Protein AF-A0A4U9HMC8-F1 (afdb_monomer_lite)

Structure (mmCIF, N/CA/C/O backbone):
data_AF-A0A4U9HMC8-F1
#
_entry.id   AF-A0A4U9HMC8-F1
#
loop_
_atom_site.group_PDB
_atom_site.id
_atom_site.type_symbol
_atom_site.label_atom_id
_atom_site.label_alt_id
_atom_site.label_comp_id
_atom_site.label_asym_id
_atom_site.label_entity_id
_atom_site.label_seq_id
_atom_site.pdbx_PDB_ins_code
_atom_site.Cartn_x
_atom_site.Cartn_y
_atom_site.Cartn_z
_atom_site.occupancy
_atom_site.B_iso_or_equiv
_atom_site.auth_seq_id
_atom_site.auth_comp_id
_atom_site.auth_asym_id
_atom_site.auth_atom_id
_atom_site.pdbx_PDB_model_num
ATOM 1 N N . MET A 1 1 ? -11.056 -3.807 18.292 1.00 57.16 1 MET A N 1
ATOM 2 C CA . MET A 1 1 ? -9.669 -4.332 18.232 1.00 57.16 1 MET A CA 1
ATOM 3 C C . MET A 1 1 ? -9.081 -3.917 16.888 1.00 57.16 1 MET A C 1
ATOM 5 O O . MET A 1 1 ? -9.851 -3.758 15.946 1.00 57.16 1 MET A O 1
ATOM 9 N N . SER A 1 2 ? -7.777 -3.651 16.792 1.00 64.44 2 SER A N 1
ATOM 10 C CA . SER A 1 2 ? -7.130 -3.389 15.499 1.00 64.44 2 SER A CA 1
ATOM 11 C C . SER A 1 2 ? -6.647 -4.701 14.898 1.00 64.44 2 SER A C 1
ATOM 13 O O . SER A 1 2 ? -5.978 -5.471 15.585 1.00 64.44 2 SER A O 1
ATOM 15 N N . VAL A 1 3 ? -6.970 -4.937 13.632 1.00 82.06 3 VAL A N 1
ATOM 16 C CA . VAL A 1 3 ? -6.557 -6.141 12.907 1.00 82.06 3 VAL A CA 1
ATOM 17 C C . VAL A 1 3 ? -5.691 -5.693 11.741 1.00 82.06 3 VAL A C 1
ATOM 19 O O . VAL A 1 3 ? -6.131 -4.915 10.888 1.00 82.06 3 VAL A O 1
ATOM 22 N N . TRP A 1 4 ? -4.437 -6.136 11.737 1.00 86.31 4 TRP A N 1
ATOM 23 C CA . TRP A 1 4 ? -3.587 -6.011 10.563 1.00 86.31 4 TRP A CA 1
ATOM 24 C C . TRP A 1 4 ? -3.985 -7.053 9.528 1.00 86.31 4 TRP A C 1
ATOM 26 O O . TRP A 1 4 ? -4.295 -8.195 9.868 1.00 86.31 4 TRP A O 1
ATOM 36 N N . GLN A 1 5 ? -3.964 -6.648 8.265 1.00 87.38 5 GLN A N 1
ATOM 37 C CA . GLN A 1 5 ? -4.208 -7.532 7.139 1.00 87.38 5 GLN A CA 1
ATOM 38 C C . GLN A 1 5 ? -3.239 -7.222 5.990 1.00 87.38 5 GLN A C 1
ATOM 40 O O . GLN A 1 5 ? -2.978 -6.042 5.711 1.00 87.38 5 GLN A O 1
ATOM 45 N N . PRO A 1 6 ? -2.746 -8.249 5.278 1.00 87.50 6 PRO A N 1
ATOM 46 C CA . PRO A 1 6 ? -2.006 -8.035 4.046 1.00 87.50 6 PRO A CA 1
ATOM 47 C C . PRO A 1 6 ? -2.924 -7.427 2.976 1.00 87.50 6 PRO A C 1
ATOM 49 O O . PRO A 1 6 ? -4.151 -7.570 3.006 1.00 87.50 6 PRO A O 1
ATOM 52 N N . VAL A 1 7 ? -2.328 -6.717 2.023 1.00 89.25 7 VAL A N 1
ATOM 53 C CA . VAL A 1 7 ? -3.057 -6.169 0.872 1.00 89.25 7 VAL A CA 1
ATOM 54 C C . VAL A 1 7 ? -3.259 -7.271 -0.159 1.00 89.25 7 VAL A C 1
ATOM 56 O O . VAL A 1 7 ? -2.323 -8.003 -0.473 1.00 89.25 7 VAL A O 1
ATOM 59 N N . SER A 1 8 ? -4.474 -7.376 -0.706 1.00 88.38 8 SER A N 1
ATOM 60 C CA . SER A 1 8 ? -4.737 -8.307 -1.806 1.00 88.38 8 SER A CA 1
ATOM 61 C C . SER A 1 8 ? -3.817 -7.991 -2.994 1.00 88.38 8 SER A C 1
ATOM 63 O O . SER A 1 8 ? -3.691 -6.813 -3.349 1.00 88.38 8 SER A O 1
ATOM 65 N N . PRO A 1 9 ? -3.202 -8.999 -3.638 1.00 80.88 9 PRO A N 1
ATOM 66 C CA . PRO A 1 9 ? -2.394 -8.787 -4.839 1.00 80.88 9 PRO A CA 1
ATOM 67 C C . PRO A 1 9 ? -3.189 -8.100 -5.960 1.00 80.88 9 PRO A C 1
ATOM 69 O O . PRO A 1 9 ? -2.626 -7.332 -6.734 1.00 80.88 9 PRO A O 1
ATOM 72 N N . ASP A 1 10 ? -4.516 -8.259 -5.978 1.00 87.38 10 ASP A N 1
ATOM 73 C CA . ASP A 1 10 ? -5.394 -7.635 -6.970 1.00 87.38 10 ASP A CA 1
ATOM 74 C C . ASP A 1 10 ? -5.483 -6.101 -6.842 1.00 87.38 10 ASP A C 1
ATOM 76 O O . ASP A 1 10 ? -6.038 -5.431 -7.713 1.00 87.38 10 ASP A O 1
ATOM 80 N N . ILE A 1 11 ? -4.976 -5.505 -5.763 1.00 89.12 11 ILE A N 1
ATOM 81 C CA . ILE A 1 11 ? -4.960 -4.045 -5.611 1.00 89.12 11 ILE A CA 1
ATOM 82 C C . ILE A 1 11 ? -3.814 -3.416 -6.411 1.00 89.12 11 ILE A C 1
ATOM 84 O O . ILE A 1 11 ? -3.983 -2.330 -6.973 1.00 89.12 11 ILE A O 1
ATOM 88 N N . TRP A 1 12 ? -2.665 -4.090 -6.487 1.00 88.69 12 TRP A N 1
ATOM 89 C CA . TRP A 1 12 ? -1.504 -3.632 -7.245 1.00 88.69 12 TRP A CA 1
ATOM 90 C C . TRP A 1 12 ? -1.604 -4.092 -8.693 1.00 88.69 12 TRP A C 1
ATOM 92 O O . TRP A 1 12 ? -0.927 -5.012 -9.139 1.00 88.69 12 TRP A O 1
ATOM 102 N N . GLN A 1 13 ? -2.466 -3.409 -9.437 1.00 86.62 13 GLN A N 1
ATOM 103 C CA . GLN A 1 13 ? -2.662 -3.639 -10.861 1.00 86.62 13 GLN A CA 1
ATOM 104 C C . GLN A 1 13 ? -2.624 -2.320 -11.629 1.00 86.62 13 GLN A C 1
ATOM 106 O O . GLN A 1 13 ? -2.985 -1.258 -11.114 1.00 86.62 13 GLN A O 1
ATOM 111 N N . GLY A 1 14 ? -2.201 -2.394 -12.885 1.00 85.50 14 GLY A N 1
ATOM 112 C CA . GLY A 1 14 ? -2.137 -1.251 -13.779 1.00 85.50 14 GLY A CA 1
ATOM 113 C C . GLY A 1 14 ? -1.890 -1.671 -15.220 1.00 85.50 14 GLY A C 1
ATOM 114 O O . GLY A 1 14 ? -1.836 -2.860 -15.538 1.00 85.50 14 GLY A O 1
ATOM 115 N N . ARG A 1 15 ? -1.751 -0.685 -16.106 1.00 83.44 15 ARG A N 1
ATOM 116 C CA . ARG A 1 15 ? -1.423 -0.936 -17.516 1.00 83.44 15 ARG A CA 1
ATOM 117 C C . ARG A 1 15 ? 0.015 -1.453 -17.642 1.00 83.44 15 ARG A C 1
ATOM 119 O O . ARG A 1 15 ? 0.929 -0.851 -17.088 1.00 83.44 15 ARG A O 1
ATOM 126 N N . ASP A 1 16 ? 0.218 -2.548 -18.366 1.00 82.25 16 ASP A N 1
ATOM 127 C CA . ASP A 1 16 ? 1.557 -3.068 -18.651 1.00 82.25 16 ASP A CA 1
ATOM 128 C C . ASP A 1 16 ? 2.110 -2.453 -19.943 1.00 82.25 16 ASP A C 1
ATOM 130 O O . ASP A 1 16 ? 1.649 -2.775 -21.037 1.00 82.25 16 ASP A O 1
ATOM 134 N N . ASP A 1 17 ? 3.103 -1.573 -19.804 1.00 83.06 17 ASP A N 1
ATOM 135 C CA . ASP A 1 17 ? 3.682 -0.807 -20.916 1.00 83.06 17 ASP A CA 1
ATOM 136 C C . ASP A 1 17 ? 4.978 -1.431 -21.458 1.00 83.06 17 ASP A C 1
ATOM 138 O O . ASP A 1 17 ? 5.612 -0.872 -22.354 1.00 83.06 17 ASP A O 1
ATOM 142 N N . ARG A 1 18 ? 5.362 -2.626 -20.982 1.00 78.56 18 ARG A N 1
ATOM 143 C CA . ARG A 1 18 ? 6.594 -3.317 -21.413 1.00 78.56 18 ARG A CA 1
ATOM 144 C C . ARG A 1 18 ? 6.632 -3.639 -22.909 1.00 78.56 18 ARG A C 1
ATOM 146 O O . ARG A 1 18 ? 7.704 -3.899 -23.451 1.00 78.56 18 ARG A O 1
ATOM 153 N N . HIS A 1 19 ? 5.474 -3.634 -23.570 1.00 77.62 19 HIS A N 1
ATOM 154 C CA . HIS A 1 19 ? 5.369 -3.785 -25.020 1.00 77.62 19 HIS A CA 1
ATOM 155 C C . HIS A 1 19 ? 5.823 -2.531 -25.789 1.00 77.62 19 HIS A C 1
ATOM 157 O O . HIS A 1 19 ? 6.311 -2.661 -26.907 1.00 77.62 19 HIS A O 1
ATOM 163 N N . GLU A 1 20 ? 5.696 -1.335 -25.201 1.00 77.81 20 GLU A N 1
ATOM 164 C CA . GLU A 1 20 ? 6.137 -0.072 -25.812 1.00 77.81 20 GLU A CA 1
ATOM 165 C C . GLU A 1 20 ? 7.635 0.172 -25.572 1.00 77.81 20 GLU A C 1
ATOM 167 O O . GLU A 1 20 ? 8.355 0.574 -26.486 1.00 77.81 20 GLU A O 1
ATOM 172 N N . ALA A 1 21 ? 8.127 -0.117 -24.363 1.00 77.69 21 ALA A N 1
ATOM 173 C CA . ALA A 1 21 ? 9.553 -0.129 -24.050 1.00 77.69 21 ALA A CA 1
ATOM 174 C C . ALA A 1 21 ? 9.848 -1.083 -22.885 1.00 77.69 21 ALA A C 1
ATOM 176 O O . ALA A 1 21 ? 9.141 -1.092 -21.880 1.00 77.69 21 ALA A O 1
ATOM 177 N N . SER A 1 22 ? 10.936 -1.852 -22.972 1.00 74.75 22 SER A N 1
ATOM 178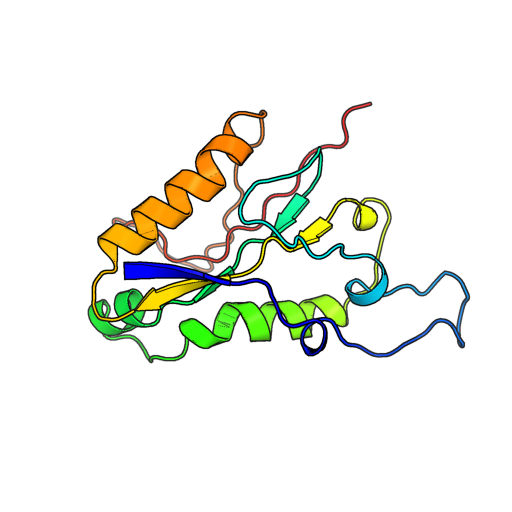 C CA . SER A 1 22 ? 11.300 -2.854 -21.955 1.00 74.75 22 SER A CA 1
ATOM 179 C C . SER A 1 22 ? 11.584 -2.268 -20.565 1.00 74.75 22 SER A C 1
ATOM 181 O O . SER A 1 22 ? 11.512 -2.989 -19.572 1.00 74.75 22 SER A O 1
ATOM 183 N N . ASN A 1 23 ? 11.884 -0.970 -20.484 1.00 77.00 23 ASN A N 1
ATOM 184 C CA . ASN A 1 23 ? 12.133 -0.226 -19.250 1.00 77.00 23 ASN A CA 1
ATOM 185 C C . ASN A 1 23 ? 10.934 0.619 -18.779 1.00 77.00 23 ASN A C 1
ATOM 187 O O . ASN A 1 23 ? 11.049 1.292 -17.756 1.00 77.00 23 ASN A O 1
ATOM 191 N N . ALA A 1 24 ? 9.797 0.597 -19.485 1.00 82.00 24 ALA A N 1
ATOM 192 C CA . ALA A 1 24 ? 8.579 1.307 -19.094 1.00 82.00 24 ALA A CA 1
ATOM 193 C C . ALA A 1 24 ? 7.839 0.548 -17.980 1.00 82.00 24 ALA A C 1
ATOM 195 O O . ALA A 1 24 ? 6.718 0.068 -18.151 1.00 82.00 24 ALA A O 1
ATOM 196 N N . LEU A 1 25 ? 8.505 0.403 -16.833 1.00 86.44 25 LEU A N 1
ATOM 197 C CA . LEU A 1 25 ? 7.932 -0.237 -15.659 1.00 86.44 25 LEU A CA 1
ATOM 198 C C . LEU A 1 25 ? 6.973 0.714 -14.947 1.00 86.44 25 LEU A C 1
ATOM 200 O O . LEU A 1 25 ? 7.198 1.923 -14.881 1.00 86.44 25 LEU A O 1
ATOM 204 N N . ARG A 1 26 ? 5.922 0.155 -14.354 1.00 88.50 26 ARG A N 1
ATOM 205 C CA . ARG A 1 26 ? 5.015 0.868 -13.447 1.00 88.50 26 ARG A CA 1
ATOM 206 C C . ARG A 1 26 ? 5.199 0.414 -12.008 1.00 88.50 26 ARG A C 1
ATOM 208 O O . ARG A 1 26 ? 5.709 -0.676 -11.760 1.00 88.50 26 ARG A O 1
ATOM 215 N N . LEU A 1 27 ? 4.770 1.235 -11.051 1.00 88.12 27 LEU A N 1
ATOM 216 C CA . LEU A 1 27 ? 4.954 0.954 -9.622 1.00 88.12 27 LEU A CA 1
ATOM 217 C C . LEU A 1 27 ? 4.396 -0.409 -9.199 1.00 88.12 27 LEU A C 1
ATOM 219 O O . LEU A 1 27 ? 5.031 -1.094 -8.401 1.00 88.12 27 LEU A O 1
ATOM 223 N N . PHE A 1 28 ? 3.262 -0.840 -9.767 1.00 89.50 28 PHE A N 1
ATOM 224 C CA . PHE A 1 28 ? 2.687 -2.152 -9.447 1.00 89.50 28 PHE A CA 1
ATOM 225 C C . PHE A 1 28 ? 3.606 -3.332 -9.810 1.00 89.50 28 PHE A C 1
ATOM 227 O O . PHE A 1 28 ? 3.457 -4.413 -9.255 1.00 89.50 28 PHE A O 1
ATOM 234 N N . GLN A 1 29 ? 4.558 -3.129 -10.727 1.00 87.69 29 GLN A N 1
ATOM 235 C CA . GLN A 1 29 ? 5.507 -4.152 -11.171 1.00 87.69 29 GLN A CA 1
ATOM 236 C C . GLN A 1 29 ? 6.776 -4.196 -10.311 1.00 87.69 29 GLN A C 1
ATOM 238 O O . GLN A 1 29 ? 7.513 -5.176 -10.380 1.00 87.69 29 GLN A O 1
ATOM 243 N N . THR A 1 30 ? 7.058 -3.146 -9.533 1.00 88.44 30 THR A N 1
ATOM 244 C CA . THR A 1 30 ? 8.295 -3.030 -8.739 1.00 88.44 30 THR A CA 1
ATOM 245 C C . THR A 1 30 ? 8.060 -3.058 -7.233 1.00 88.44 30 THR A C 1
ATOM 247 O O . THR A 1 30 ? 8.985 -3.364 -6.486 1.00 88.44 30 THR A O 1
ATOM 250 N N . VAL A 1 31 ? 6.849 -2.735 -6.774 1.00 88.25 31 VAL A N 1
ATOM 251 C CA . VAL A 1 31 ? 6.494 -2.762 -5.352 1.00 88.25 31 VAL A CA 1
ATOM 252 C C . VAL A 1 31 ? 6.521 -4.187 -4.803 1.00 88.25 31 VAL A C 1
ATOM 254 O O . VAL A 1 31 ? 6.052 -5.132 -5.438 1.00 88.25 31 VAL A O 1
ATOM 257 N N . ARG A 1 32 ? 7.051 -4.348 -3.591 1.00 87.88 32 ARG A N 1
ATOM 258 C CA . ARG A 1 32 ? 7.047 -5.629 -2.874 1.00 87.88 32 ARG A CA 1
ATOM 259 C C . ARG A 1 32 ? 5.909 -5.626 -1.865 1.00 87.88 32 ARG A C 1
ATOM 261 O O . ARG A 1 32 ? 5.709 -4.632 -1.178 1.00 87.88 32 ARG A O 1
ATOM 268 N N . GLN A 1 33 ? 5.167 -6.720 -1.750 1.00 86.69 33 GLN A N 1
ATOM 269 C CA . GLN A 1 33 ? 4.148 -6.867 -0.710 1.00 86.69 33 GLN A CA 1
ATOM 270 C C . GLN A 1 33 ? 4.720 -7.687 0.447 1.00 86.69 33 GLN A C 1
ATOM 272 O O . GLN A 1 33 ? 5.298 -8.749 0.220 1.00 86.69 33 GLN A O 1
ATOM 277 N N . SER A 1 34 ? 4.568 -7.184 1.670 1.00 84.62 34 SER A N 1
ATOM 278 C CA . SER A 1 34 ? 4.919 -7.907 2.892 1.00 84.62 34 SER A CA 1
ATOM 279 C C . SER A 1 34 ? 3.775 -8.824 3.318 1.00 84.62 34 SER A C 1
ATOM 281 O O . SER A 1 34 ? 2.603 -8.440 3.290 1.00 84.62 34 SER A O 1
ATOM 283 N N . ASP A 1 35 ? 4.130 -10.019 3.771 1.00 82.94 35 ASP A N 1
ATOM 284 C CA . ASP A 1 35 ? 3.251 -10.987 4.426 1.00 82.94 35 ASP A CA 1
ATOM 285 C C . ASP A 1 35 ? 3.229 -10.827 5.957 1.00 82.94 35 ASP A C 1
ATOM 287 O O . ASP A 1 35 ? 2.486 -11.530 6.644 1.00 82.94 35 ASP A O 1
ATOM 291 N N . THR A 1 36 ? 3.991 -9.872 6.499 1.00 80.19 36 THR A N 1
ATOM 292 C CA . THR A 1 36 ? 4.027 -9.569 7.933 1.00 80.19 36 THR A CA 1
ATOM 293 C C . THR A 1 36 ? 3.797 -8.086 8.228 1.00 80.19 36 THR A C 1
ATOM 295 O O . THR A 1 36 ? 4.093 -7.204 7.418 1.00 80.19 36 THR A O 1
ATOM 298 N N . GLN A 1 37 ? 3.314 -7.802 9.443 1.00 74.12 37 GLN A N 1
ATOM 299 C CA . GLN A 1 37 ? 3.188 -6.442 9.984 1.00 74.12 37 GLN A CA 1
ATOM 300 C C . GLN A 1 37 ? 4.556 -5.809 10.308 1.00 74.12 37 GLN A C 1
ATOM 302 O O . GLN A 1 37 ? 4.638 -4.608 10.560 1.00 74.12 37 GLN A O 1
ATOM 307 N N . GLN A 1 38 ? 5.636 -6.595 10.356 1.00 71.50 38 GLN A N 1
ATOM 308 C CA . GLN A 1 38 ? 6.949 -6.092 10.747 1.00 71.50 38 GLN A CA 1
ATOM 309 C C . GLN A 1 38 ? 7.740 -5.607 9.530 1.00 71.50 38 GLN A C 1
ATOM 311 O O . GLN A 1 38 ? 7.729 -6.258 8.487 1.00 71.50 38 GLN A O 1
ATOM 316 N N . PRO A 1 39 ? 8.448 -4.472 9.646 1.00 65.88 39 PRO A N 1
ATOM 317 C CA . PRO A 1 39 ? 9.287 -3.995 8.562 1.00 65.88 39 PRO A CA 1
ATOM 318 C C . PRO A 1 39 ? 10.474 -4.946 8.381 1.00 65.88 39 PRO A C 1
ATOM 320 O O . PRO A 1 39 ? 11.252 -5.173 9.309 1.00 65.88 39 PRO A O 1
ATOM 323 N N . SER A 1 40 ? 10.623 -5.493 7.177 1.00 61.47 40 SER A N 1
ATOM 324 C CA . SER A 1 40 ? 11.754 -6.340 6.801 1.00 61.47 40 SER A CA 1
ATOM 325 C C . SER A 1 40 ? 12.674 -5.591 5.833 1.00 61.47 40 SER A C 1
ATOM 327 O O . SER A 1 40 ? 12.355 -5.457 4.652 1.00 61.47 40 SER A O 1
ATOM 329 N N . GLY A 1 41 ? 13.825 -5.127 6.322 1.00 63.16 41 GLY A N 1
ATOM 330 C CA . GLY A 1 41 ? 14.878 -4.515 5.500 1.00 63.16 41 GLY A CA 1
ATOM 331 C C . GLY A 1 41 ? 14.930 -2.986 5.536 1.00 63.16 41 GLY A C 1
ATOM 332 O O . GLY A 1 41 ? 14.270 -2.345 6.352 1.00 63.16 41 GLY A O 1
ATOM 333 N N . ASP A 1 42 ? 15.769 -2.427 4.665 1.00 65.12 42 ASP A N 1
ATOM 334 C CA . ASP A 1 42 ? 15.945 -0.987 4.460 1.00 65.12 42 ASP A CA 1
ATOM 335 C C . ASP A 1 42 ? 15.205 -0.557 3.188 1.00 65.12 42 ASP A C 1
ATOM 337 O O . ASP A 1 42 ? 15.313 -1.209 2.147 1.00 65.12 42 ASP A O 1
ATOM 341 N N . GLY A 1 43 ? 14.428 0.525 3.260 1.00 75.44 43 GLY A N 1
ATOM 342 C CA . GLY A 1 43 ? 13.622 0.985 2.132 1.00 75.44 43 GLY A CA 1
ATOM 343 C C . GLY A 1 43 ? 12.447 1.868 2.536 1.00 75.44 43 GLY A C 1
ATOM 344 O O . GLY A 1 43 ? 12.396 2.403 3.641 1.00 75.44 43 GLY A O 1
ATOM 345 N N . ILE A 1 44 ? 11.495 2.023 1.616 1.00 81.12 44 ILE A N 1
ATOM 346 C CA . ILE A 1 44 ? 10.289 2.828 1.822 1.00 81.12 44 ILE A CA 1
ATOM 347 C C . ILE A 1 44 ? 9.159 1.885 2.230 1.00 81.12 44 ILE A C 1
ATOM 349 O O . ILE A 1 44 ? 8.808 0.982 1.478 1.00 81.12 44 ILE A O 1
ATOM 353 N N . ALA A 1 45 ? 8.570 2.096 3.403 1.00 85.12 45 ALA A N 1
ATOM 354 C CA . ALA A 1 45 ? 7.418 1.330 3.868 1.00 85.12 45 ALA A CA 1
ATOM 355 C C . ALA A 1 45 ? 6.110 2.082 3.591 1.00 85.12 45 ALA A C 1
ATOM 357 O O . ALA A 1 45 ? 5.942 3.226 4.017 1.00 85.12 45 ALA A O 1
ATOM 358 N N . LEU A 1 46 ? 5.160 1.424 2.928 1.00 86.00 46 LEU A N 1
ATOM 359 C CA . LEU A 1 46 ? 3.793 1.909 2.766 1.00 86.00 46 LEU A CA 1
ATOM 360 C C . LEU A 1 46 ? 2.867 1.131 3.704 1.00 86.00 46 LEU A C 1
ATOM 362 O O . LEU A 1 46 ? 2.702 -0.074 3.552 1.00 86.00 46 LEU A O 1
ATOM 366 N N . ILE A 1 47 ? 2.238 1.819 4.656 1.00 87.25 47 ILE A N 1
ATOM 367 C CA . ILE A 1 47 ? 1.237 1.237 5.561 1.00 87.25 47 ILE A CA 1
ATOM 368 C C . ILE A 1 47 ? -0.072 1.995 5.374 1.00 87.25 47 ILE A C 1
ATOM 370 O O . ILE A 1 47 ? -0.123 3.220 5.494 1.00 87.25 47 ILE A O 1
ATOM 374 N N . GLY A 1 48 ? -1.147 1.267 5.092 1.00 86.94 48 GLY A N 1
ATOM 375 C CA . GLY A 1 48 ? -2.479 1.841 4.978 1.00 86.94 48 GLY A CA 1
ATOM 376 C C . GLY A 1 48 ? -3.210 1.859 6.314 1.00 86.94 48 GLY A C 1
ATOM 377 O O . GLY A 1 48 ? -3.215 0.871 7.044 1.00 86.94 48 GLY A O 1
ATOM 378 N N . PHE A 1 49 ? -3.876 2.968 6.625 1.00 85.25 49 PHE A N 1
ATOM 379 C CA . PHE A 1 49 ? -4.741 3.076 7.796 1.00 85.25 49 PHE A CA 1
ATOM 380 C C . PHE A 1 49 ? -6.202 3.156 7.352 1.00 85.25 49 PHE A C 1
ATOM 382 O O . PHE A 1 49 ? -6.665 4.193 6.880 1.00 85.25 49 PHE A O 1
ATOM 389 N N . ALA A 1 50 ? -6.920 2.040 7.466 1.00 85.12 50 ALA A N 1
ATOM 390 C CA . ALA A 1 50 ? -8.303 1.915 7.028 1.00 85.12 50 ALA A CA 1
ATOM 391 C C . ALA A 1 50 ? -9.255 2.151 8.212 1.00 85.12 50 ALA A C 1
ATOM 393 O O . ALA A 1 50 ? -9.644 1.211 8.911 1.00 85.12 50 ALA A O 1
ATOM 394 N N . CYS A 1 51 ? -9.622 3.415 8.449 1.00 80.94 51 CYS A N 1
ATOM 395 C CA . CYS A 1 51 ? -10.488 3.808 9.561 1.00 80.94 51 CYS A CA 1
ATOM 396 C C . CYS A 1 51 ? -11.466 4.922 9.164 1.00 80.94 51 CYS A C 1
ATOM 398 O O . CYS A 1 51 ? -11.047 6.029 8.829 1.00 80.94 51 CYS A O 1
ATOM 400 N N . ASP A 1 52 ? -12.767 4.650 9.276 1.00 79.38 52 ASP A N 1
ATOM 401 C CA . ASP A 1 52 ? -13.823 5.658 9.100 1.00 79.38 52 ASP A CA 1
ATOM 402 C C . ASP A 1 52 ? -14.171 6.397 10.394 1.00 79.38 52 ASP A C 1
ATOM 404 O O . ASP A 1 52 ? -14.731 7.492 10.355 1.00 79.38 52 ASP A O 1
ATOM 408 N N . GLU A 1 53 ? -13.825 5.824 11.547 1.00 77.56 53 GLU A N 1
ATOM 409 C CA . GLU A 1 53 ? -14.283 6.309 12.847 1.00 77.56 53 GLU A CA 1
ATOM 410 C C . GLU A 1 53 ? -13.759 7.711 13.172 1.00 77.56 53 GLU A C 1
ATOM 412 O O . GLU A 1 53 ? -14.516 8.568 13.623 1.00 77.56 53 GLU A O 1
ATOM 417 N N . GLY A 1 54 ? -12.488 7.998 12.874 1.00 71.31 54 GLY A N 1
ATOM 418 C CA . GLY A 1 54 ? -11.932 9.343 13.062 1.00 71.31 54 GLY A CA 1
ATOM 419 C C . GLY A 1 54 ? -12.625 10.398 12.195 1.00 71.31 54 GLY A C 1
ATOM 420 O O . GLY A 1 54 ? -12.828 11.528 12.633 1.00 71.31 54 GLY A O 1
ATOM 421 N N . VAL A 1 55 ? -13.049 10.021 10.987 1.00 77.62 55 VAL A N 1
ATOM 422 C CA . VAL A 1 55 ? -13.779 10.918 10.085 1.00 77.62 55 VAL A CA 1
ATOM 423 C C . VAL A 1 55 ? -15.211 11.121 10.566 1.00 77.62 55 VAL A C 1
ATOM 425 O O . VAL A 1 55 ? -15.672 12.259 10.612 1.00 77.62 55 VAL A O 1
ATOM 428 N N . ARG A 1 56 ? -15.884 10.053 11.007 1.00 77.50 56 ARG A N 1
ATOM 429 C CA . ARG A 1 56 ? -17.229 10.117 11.593 1.00 77.50 56 ARG A CA 1
ATOM 430 C C . ARG A 1 56 ? -17.262 11.006 12.837 1.00 77.50 56 ARG A C 1
ATOM 432 O O . ARG A 1 56 ? -18.130 11.870 12.937 1.00 77.50 56 ARG A O 1
ATOM 439 N N . ARG A 1 57 ? -16.300 10.843 13.756 1.00 75.88 57 ARG A N 1
ATOM 440 C CA . ARG A 1 57 ? -16.176 11.680 14.966 1.00 75.88 57 ARG A CA 1
ATOM 441 C C . ARG A 1 57 ? -15.935 13.153 14.636 1.00 75.88 57 ARG A C 1
ATOM 443 O O . ARG A 1 57 ? -16.444 14.021 15.334 1.00 75.88 57 ARG A O 1
ATOM 450 N N . ASN A 1 58 ? -15.237 13.427 13.535 1.00 77.25 58 ASN A N 1
ATOM 451 C CA . ASN A 1 58 ? -15.024 14.778 13.015 1.00 77.25 58 ASN A CA 1
ATOM 452 C C . ASN A 1 58 ? -16.172 15.284 12.119 1.00 77.25 58 ASN A C 1
ATOM 454 O O . ASN A 1 58 ? -15.992 16.273 11.414 1.00 77.25 58 ASN A O 1
ATOM 458 N N . GLN A 1 59 ? -17.336 14.618 12.122 1.00 74.62 59 GLN A N 1
ATOM 459 C CA . GLN A 1 59 ? -18.509 14.965 11.302 1.00 74.62 59 GLN A CA 1
ATOM 460 C C . GLN A 1 59 ? -18.224 15.008 9.787 1.00 74.62 59 GLN A C 1
ATOM 462 O O . GLN A 1 59 ? -18.928 15.660 9.018 1.00 74.62 59 GLN A O 1
ATOM 467 N N . GLY A 1 60 ? -17.178 14.312 9.344 1.00 74.06 60 GLY A N 1
ATOM 468 C CA . GLY A 1 60 ? -16.831 14.169 7.938 1.00 74.06 60 GLY A CA 1
ATOM 469 C C . GLY A 1 60 ? -17.625 13.057 7.249 1.00 74.06 60 GLY A C 1
ATOM 470 O O . GLY A 1 60 ? -18.383 12.309 7.866 1.00 74.06 60 GLY A O 1
ATOM 471 N N . ARG A 1 61 ? -17.419 12.918 5.935 1.00 78.50 61 ARG A N 1
ATOM 472 C CA . ARG A 1 61 ? -18.027 11.846 5.133 1.00 78.50 61 ARG A CA 1
ATOM 473 C C . ARG A 1 61 ? -17.233 10.550 5.287 1.00 78.50 61 ARG A C 1
ATOM 475 O O . ARG A 1 61 ? -16.038 10.533 5.007 1.00 78.50 61 ARG A O 1
ATOM 482 N N . THR A 1 62 ? -17.898 9.481 5.711 1.00 79.00 62 THR A N 1
ATOM 483 C CA . THR A 1 62 ? -17.321 8.132 5.807 1.00 79.00 62 THR A CA 1
ATOM 484 C C . THR A 1 62 ? -16.836 7.628 4.438 1.00 79.00 62 THR A C 1
ATOM 486 O O . THR A 1 62 ? -17.327 8.068 3.397 1.00 79.00 62 THR A O 1
ATOM 489 N N . GLY A 1 63 ? -15.836 6.741 4.428 1.00 78.56 63 GLY A N 1
ATOM 490 C CA . GLY A 1 63 ? -15.154 6.248 3.222 1.00 78.56 63 GLY A CA 1
ATOM 491 C C . GLY A 1 63 ? -13.619 6.269 3.302 1.00 78.56 63 GLY A C 1
ATOM 492 O O . GLY A 1 63 ? -12.945 5.734 2.422 1.00 78.56 63 GLY A O 1
ATOM 493 N N . ALA A 1 64 ? -13.044 6.827 4.368 1.00 79.75 64 ALA A N 1
ATOM 494 C CA . ALA A 1 64 ? -11.611 6.785 4.647 1.00 79.75 64 ALA A CA 1
ATOM 495 C C . ALA A 1 64 ? -11.069 5.356 4.816 1.00 79.75 64 ALA A C 1
ATOM 497 O O . ALA A 1 64 ? -9.909 5.109 4.495 1.00 79.75 64 ALA A O 1
ATOM 498 N N . ALA A 1 65 ? -11.896 4.386 5.213 1.00 83.19 65 ALA A N 1
ATOM 499 C CA . ALA A 1 65 ? -11.499 2.980 5.241 1.00 83.19 65 ALA A CA 1
ATOM 500 C C . ALA A 1 65 ? -11.145 2.412 3.851 1.00 83.19 65 ALA A C 1
ATOM 502 O O . ALA A 1 65 ? -10.373 1.459 3.767 1.00 83.19 65 ALA A O 1
ATOM 503 N N . GLN A 1 66 ? -11.666 2.997 2.764 1.00 84.75 66 GLN A N 1
ATOM 504 C CA . GLN A 1 66 ? -11.341 2.614 1.381 1.00 84.75 66 GLN A CA 1
ATOM 505 C C . GLN A 1 66 ? -10.186 3.429 0.781 1.00 84.75 66 GLN A C 1
ATOM 507 O O . GLN A 1 66 ? -9.689 3.105 -0.305 1.00 84.75 66 GLN A O 1
ATOM 512 N N . ALA A 1 67 ? -9.748 4.488 1.465 1.00 84.75 67 ALA A N 1
ATOM 513 C CA . ALA A 1 67 ? -8.702 5.372 0.971 1.00 84.75 67 ALA A CA 1
ATOM 514 C C . ALA A 1 67 ? -7.371 4.643 0.708 1.00 84.75 67 ALA A C 1
ATOM 516 O O . ALA A 1 67 ? -6.793 4.891 -0.352 1.00 84.75 67 ALA A O 1
ATOM 517 N N . PRO A 1 68 ? -6.894 3.714 1.566 1.00 87.38 68 PRO A N 1
ATOM 518 C CA . PRO A 1 68 ? -5.629 3.027 1.317 1.00 87.38 68 PRO A CA 1
ATOM 519 C C . PRO A 1 68 ? -5.623 2.224 0.012 1.00 87.38 68 PRO A C 1
ATOM 521 O O . PRO A 1 68 ? -4.668 2.290 -0.756 1.00 87.38 68 PRO A O 1
ATOM 524 N N . ASP A 1 69 ? -6.698 1.495 -0.276 1.00 89.06 69 ASP A N 1
ATOM 525 C CA . ASP A 1 69 ? -6.779 0.663 -1.481 1.00 89.06 69 ASP A CA 1
ATOM 526 C C . ASP A 1 69 ? -6.960 1.517 -2.742 1.00 89.06 69 ASP A C 1
ATOM 528 O O . ASP A 1 69 ? -6.416 1.202 -3.800 1.00 89.06 69 ASP A O 1
ATOM 532 N N . THR A 1 70 ? -7.690 2.629 -2.627 1.00 87.38 70 THR A N 1
ATOM 533 C CA . THR A 1 70 ? -7.851 3.601 -3.719 1.00 87.38 70 THR A CA 1
ATOM 534 C C . THR A 1 70 ? -6.523 4.279 -4.050 1.00 87.38 70 THR A C 1
ATOM 536 O O . THR A 1 70 ? -6.163 4.392 -5.222 1.00 87.38 70 THR A O 1
ATOM 539 N N . LEU A 1 71 ? -5.765 4.678 -3.023 1.00 87.81 71 LEU A N 1
ATOM 540 C CA . LEU A 1 71 ? -4.437 5.261 -3.179 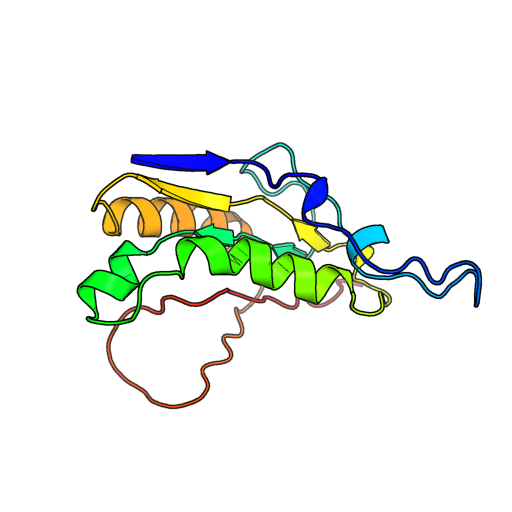1.00 87.81 71 LEU A CA 1
ATOM 541 C C . LEU A 1 71 ? -3.505 4.280 -3.898 1.00 87.81 71 LEU A C 1
ATOM 543 O O . LEU A 1 71 ? -2.899 4.648 -4.896 1.00 87.81 71 LEU A O 1
ATOM 547 N N . ARG A 1 72 ? -3.449 3.017 -3.465 1.00 90.94 72 ARG A N 1
ATOM 548 C CA . ARG A 1 72 ? -2.609 1.992 -4.106 1.00 90.94 72 ARG A CA 1
ATOM 549 C C . ARG A 1 72 ? -2.944 1.767 -5.576 1.00 90.94 72 ARG A C 1
ATOM 551 O O . ARG A 1 72 ? -2.029 1.689 -6.383 1.00 90.94 72 ARG A O 1
ATOM 558 N N . ARG A 1 73 ? -4.227 1.739 -5.952 1.00 89.75 73 ARG A N 1
ATOM 559 C CA . ARG A 1 73 ? -4.629 1.628 -7.369 1.00 89.75 73 ARG A CA 1
ATOM 560 C C . ARG A 1 73 ? -4.178 2.825 -8.207 1.00 89.75 73 ARG A C 1
ATOM 562 O O . ARG A 1 73 ? -3.780 2.660 -9.361 1.00 89.75 73 ARG A O 1
ATOM 569 N N . ALA A 1 74 ? -4.232 4.030 -7.639 1.00 88.50 74 ALA A N 1
ATOM 570 C CA . ALA A 1 74 ? -3.717 5.222 -8.305 1.00 88.50 74 ALA A CA 1
ATOM 571 C C . ALA A 1 74 ? -2.190 5.144 -8.467 1.00 88.50 74 ALA A C 1
ATOM 573 O O . ALA A 1 74 ? -1.677 5.371 -9.561 1.00 88.50 74 ALA A O 1
ATOM 574 N N . LEU A 1 75 ? -1.479 4.744 -7.408 1.00 89.12 75 LEU A N 1
ATOM 575 C CA . LEU A 1 75 ? -0.026 4.579 -7.425 1.00 89.12 75 LEU A CA 1
ATOM 576 C C . LEU A 1 75 ? 0.438 3.490 -8.372 1.00 89.12 75 LEU A C 1
ATOM 578 O O . LEU A 1 75 ? 1.398 3.709 -9.097 1.00 89.12 75 LEU A O 1
ATOM 582 N N . GLY A 1 76 ? -0.247 2.350 -8.413 1.00 88.75 76 GLY A N 1
ATOM 583 C CA . GLY A 1 76 ? 0.1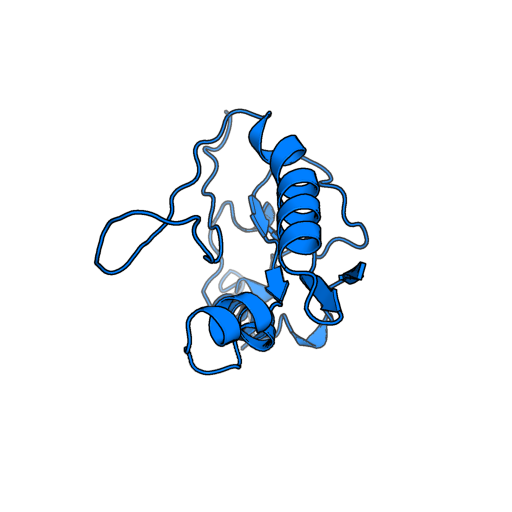06 1.235 -9.282 1.00 88.75 76 GLY A CA 1
ATOM 584 C C . GLY A 1 76 ? 0.249 1.662 -10.740 1.00 88.75 76 GLY A C 1
ATOM 585 O O . GLY A 1 76 ? 1.131 1.172 -11.433 1.00 88.75 76 GLY A O 1
ATOM 586 N N . ASN A 1 77 ? -0.536 2.646 -11.183 1.00 87.00 77 ASN A N 1
ATOM 587 C CA . ASN A 1 77 ? -0.486 3.172 -12.542 1.00 87.00 77 ASN A CA 1
ATOM 588 C C . ASN A 1 77 ? 0.604 4.224 -12.794 1.00 87.00 77 ASN A C 1
ATOM 590 O O . ASN A 1 77 ? 0.768 4.628 -13.943 1.00 87.00 77 ASN A O 1
ATOM 594 N N . MET A 1 78 ? 1.349 4.674 -11.791 1.00 88.25 78 MET A N 1
ATOM 595 C CA . MET A 1 78 ? 2.449 5.615 -12.004 1.00 88.25 78 MET A CA 1
ATOM 596 C C . MET A 1 78 ? 3.680 4.909 -12.577 1.00 88.25 78 MET A C 1
ATOM 598 O O . MET A 1 78 ? 3.911 3.724 -12.322 1.00 88.25 78 MET A O 1
ATOM 602 N N . ALA A 1 79 ? 4.478 5.654 -13.343 1.00 86.88 79 ALA A N 1
ATOM 603 C CA . ALA A 1 79 ? 5.767 5.181 -13.826 1.00 86.88 79 ALA A CA 1
ATOM 604 C C . ALA A 1 79 ? 6.687 4.840 -12.645 1.00 86.88 79 ALA A C 1
ATOM 606 O O . ALA A 1 79 ? 6.725 5.546 -11.632 1.00 86.88 79 ALA A O 1
ATOM 607 N N . SER A 1 80 ? 7.408 3.733 -12.775 1.00 87.00 80 SER A N 1
ATOM 608 C CA . SER A 1 80 ? 8.438 3.343 -11.828 1.00 87.00 80 SER A CA 1
ATOM 609 C C . SER A 1 80 ? 9.768 3.995 -12.205 1.00 87.00 80 SER A C 1
ATOM 611 O O . SER A 1 80 ? 10.104 4.114 -13.382 1.00 87.00 80 SER A O 1
ATOM 613 N N . HIS A 1 81 ? 10.513 4.430 -11.195 1.00 84.94 81 HIS A N 1
ATOM 614 C CA . HIS A 1 81 ? 11.810 5.082 -11.317 1.00 84.94 81 HIS A CA 1
ATOM 615 C C . HIS A 1 81 ? 12.795 4.406 -10.363 1.00 84.94 81 HIS A C 1
ATOM 617 O O . HIS A 1 81 ? 12.399 3.639 -9.483 1.00 84.94 81 HIS A O 1
ATOM 623 N N . GLU A 1 82 ? 14.080 4.700 -10.535 1.00 82.50 82 GLU A N 1
ATOM 624 C CA . GLU A 1 82 ? 15.136 4.184 -9.667 1.00 82.50 82 GLU A CA 1
ATOM 625 C C . GLU A 1 82 ? 14.857 4.512 -8.192 1.00 82.50 82 GLU A C 1
ATOM 627 O O . GLU A 1 82 ? 14.528 5.646 -7.834 1.00 82.50 82 GLU A O 1
ATOM 632 N N . GLY A 1 83 ? 14.962 3.505 -7.327 1.00 79.12 83 GLY A N 1
ATOM 633 C CA . GLY A 1 83 ? 14.677 3.607 -5.903 1.00 79.12 83 GLY A CA 1
ATOM 634 C C . GLY A 1 83 ? 13.296 3.091 -5.502 1.00 79.12 83 GLY A C 1
ATOM 635 O O . GLY A 1 83 ? 13.096 2.823 -4.313 1.00 79.12 83 GLY A O 1
ATOM 636 N N . HIS A 1 84 ? 12.355 2.931 -6.442 1.00 84.81 84 HIS A N 1
ATOM 637 C CA . HIS A 1 84 ? 11.007 2.420 -6.166 1.00 84.81 84 HIS A CA 1
ATOM 638 C C . HIS A 1 84 ? 10.968 0.909 -5.906 1.00 84.81 84 HIS A C 1
ATOM 640 O O . HIS A 1 84 ? 10.028 0.423 -5.284 1.00 84.81 84 HIS A O 1
ATOM 646 N N . GLU A 1 85 ? 11.992 0.158 -6.303 1.00 81.06 85 GLU A N 1
ATOM 647 C CA . GLU A 1 85 ? 12.180 -1.255 -5.946 1.00 81.06 85 GLU A CA 1
ATOM 648 C C . GLU A 1 85 ? 12.363 -1.481 -4.435 1.00 81.06 85 GLU A C 1
ATOM 650 O O . GLU A 1 85 ? 12.183 -2.591 -3.932 1.00 81.06 85 GLU A O 1
ATOM 655 N N . ARG A 1 86 ? 12.692 -0.414 -3.696 1.00 83.81 86 ARG A N 1
ATOM 656 C CA . ARG A 1 86 ? 12.782 -0.410 -2.231 1.00 83.81 86 ARG A CA 1
ATOM 657 C C . ARG A 1 86 ? 11.433 -0.149 -1.558 1.00 83.81 86 ARG A C 1
ATOM 659 O O . ARG A 1 86 ? 11.364 -0.169 -0.329 1.00 83.81 86 ARG A O 1
ATOM 666 N N . LEU A 1 87 ? 10.375 0.127 -2.326 1.00 86.06 87 LEU A N 1
ATOM 667 C CA . LEU A 1 87 ? 9.028 0.318 -1.800 1.00 86.06 87 LEU A CA 1
ATOM 668 C C . LEU A 1 87 ? 8.420 -1.032 -1.413 1.00 86.06 87 LEU A C 1
ATOM 670 O O . LEU A 1 87 ? 8.213 -1.907 -2.255 1.00 86.06 87 LEU A O 1
ATOM 674 N N . THR A 1 88 ? 8.091 -1.166 -0.134 1.00 87.81 88 THR A N 1
ATOM 675 C CA . THR A 1 88 ? 7.413 -2.330 0.428 1.00 87.81 88 THR A CA 1
ATOM 676 C C . THR A 1 88 ? 6.056 -1.916 0.979 1.00 87.81 88 THR A C 1
ATOM 678 O O . THR A 1 88 ? 5.963 -1.089 1.884 1.00 87.81 88 THR A O 1
ATOM 681 N N . ASP A 1 89 ? 4.990 -2.500 0.443 1.00 88.50 89 ASP A N 1
ATOM 682 C CA . ASP A 1 89 ? 3.647 -2.390 0.994 1.00 88.50 89 ASP A CA 1
ATOM 683 C C . ASP A 1 89 ? 3.487 -3.361 2.160 1.00 88.50 89 ASP A C 1
ATOM 685 O O . ASP A 1 89 ? 3.510 -4.580 2.001 1.00 88.50 89 ASP A O 1
ATOM 689 N N . MET A 1 90 ? 3.319 -2.796 3.345 1.00 88.81 90 MET A N 1
ATOM 690 C CA . MET A 1 90 ? 3.187 -3.504 4.610 1.00 88.81 90 MET A CA 1
ATOM 691 C C . MET A 1 90 ? 1.732 -3.777 4.987 1.00 88.81 90 MET A C 1
ATOM 693 O O . MET A 1 90 ? 1.449 -4.154 6.121 1.00 88.81 90 MET A O 1
ATOM 697 N N . GLY A 1 91 ? 0.789 -3.586 4.069 1.00 89.06 91 GLY A N 1
ATOM 698 C CA . GLY A 1 91 ? -0.600 -3.940 4.301 1.00 89.06 91 GLY A CA 1
ATOM 699 C C . GLY A 1 91 ? -1.428 -2.821 4.927 1.00 89.06 91 GLY A C 1
ATOM 700 O O . GLY A 1 91 ? -1.121 -1.628 4.832 1.00 89.06 91 GLY A O 1
ATOM 701 N N . ASN A 1 92 ? -2.539 -3.213 5.542 1.00 88.44 92 ASN A N 1
ATOM 702 C CA . ASN A 1 92 ? -3.520 -2.304 6.115 1.00 88.44 92 ASN A CA 1
ATOM 703 C C . ASN A 1 92 ? -3.733 -2.594 7.601 1.00 88.44 92 ASN A C 1
ATOM 705 O O . ASN A 1 92 ? -3.974 -3.733 7.992 1.00 88.44 92 ASN A O 1
ATOM 709 N N . ILE A 1 93 ? -3.756 -1.540 8.410 1.00 85.75 93 ILE A N 1
ATOM 710 C CA . ILE A 1 93 ? -4.290 -1.578 9.769 1.00 85.75 93 ILE A CA 1
ATOM 711 C C . ILE A 1 93 ? -5.763 -1.191 9.678 1.00 85.75 93 ILE A C 1
ATOM 713 O O . ILE A 1 93 ? -6.092 -0.066 9.287 1.00 85.75 93 ILE A O 1
ATOM 717 N N . ARG A 1 94 ? -6.654 -2.128 10.014 1.00 81.44 94 ARG A N 1
ATOM 718 C CA . ARG A 1 94 ? -8.092 -1.870 10.131 1.00 81.44 94 ARG A CA 1
ATOM 719 C C . ARG A 1 94 ? -8.490 -1.676 11.583 1.00 81.44 94 ARG A C 1
ATOM 721 O O . ARG A 1 94 ? -7.890 -2.245 12.495 1.00 81.44 94 ARG A O 1
ATOM 728 N N . VAL A 1 95 ? -9.561 -0.918 11.773 1.00 73.62 95 VAL A N 1
ATOM 729 C CA . VAL A 1 95 ? -10.194 -0.715 13.078 1.00 73.62 95 VAL A CA 1
ATOM 730 C C . VAL A 1 95 ? -11.565 -1.347 13.052 1.00 73.62 95 VAL A C 1
ATOM 732 O O . VAL A 1 95 ? -12.403 -0.964 12.239 1.00 73.62 95 VAL A O 1
ATOM 735 N N . GLU A 1 96 ? -11.797 -2.300 13.946 1.00 68.62 96 GLU A N 1
ATOM 736 C CA . GLU A 1 96 ? -13.138 -2.818 14.182 1.00 68.62 96 GLU A CA 1
ATOM 737 C C . GLU A 1 96 ? -13.820 -2.012 15.290 1.00 68.62 96 GLU A C 1
ATOM 739 O O . GLU A 1 96 ? -13.303 -1.903 16.410 1.00 68.62 96 GLU A O 1
ATOM 744 N N . GLY A 1 97 ? -14.993 -1.464 14.963 1.00 67.38 97 GLY A N 1
ATOM 745 C CA . GLY A 1 97 ? -15.823 -0.679 15.873 1.00 67.38 97 GLY A CA 1
ATOM 746 C C . GLY A 1 97 ? -15.301 0.740 16.111 1.00 67.38 97 GLY A C 1
ATOM 747 O O . GLY A 1 97 ? -14.647 1.338 15.262 1.00 67.38 97 GLY A O 1
ATOM 748 N N . GLU A 1 98 ? -15.596 1.283 17.290 1.00 65.25 98 GLU A N 1
ATOM 749 C CA . GLU A 1 98 ? -15.313 2.685 17.635 1.00 65.25 98 GLU A CA 1
ATOM 750 C C . GLU A 1 98 ? -13.938 2.893 18.299 1.00 65.25 98 GLU A C 1
ATOM 752 O O . GLU A 1 98 ? -13.652 3.971 18.815 1.00 65.25 98 GLU A O 1
ATOM 757 N N . ALA A 1 99 ? -13.071 1.875 18.308 1.00 69.62 99 ALA A N 1
ATOM 758 C CA . ALA A 1 99 ? -11.801 1.875 19.040 1.00 69.62 99 ALA A CA 1
ATOM 759 C C . ALA A 1 99 ? -10.670 2.617 18.293 1.00 69.62 99 ALA A C 1
ATOM 761 O O . ALA A 1 99 ? -9.618 2.045 17.992 1.00 69.62 99 ALA A O 1
ATOM 762 N N . LEU A 1 100 ? -10.892 3.897 17.985 1.00 70.06 100 LEU A N 1
ATOM 763 C CA . LEU A 1 100 ? -9.957 4.766 17.262 1.00 70.06 100 LEU A CA 1
ATOM 764 C C . LEU A 1 100 ? -8.598 4.887 17.967 1.00 70.06 100 LEU A C 1
ATOM 766 O O . LEU A 1 100 ? -7.553 4.853 17.320 1.00 70.06 100 LEU A O 1
ATOM 770 N N . GLU A 1 101 ? -8.604 5.007 19.289 1.00 74.69 101 GLU A N 1
ATOM 771 C CA . GLU A 1 101 ? -7.406 5.202 20.105 1.00 74.69 101 GLU A CA 1
ATOM 772 C C . GLU A 1 101 ? -6.486 3.972 20.050 1.00 74.69 101 GLU A C 1
ATOM 774 O O . GLU A 1 101 ? -5.279 4.103 19.848 1.00 74.69 101 GLU A O 1
ATOM 779 N N . ALA A 1 102 ? -7.059 2.767 20.137 1.00 69.94 102 ALA A N 1
ATOM 780 C CA . ALA A 1 102 ? -6.313 1.514 20.010 1.00 69.94 102 ALA A CA 1
ATOM 781 C C . ALA A 1 102 ? -5.693 1.359 18.613 1.00 69.94 102 ALA A C 1
ATOM 783 O O . ALA A 1 102 ? -4.587 0.847 18.460 1.00 69.94 102 ALA A O 1
ATOM 784 N N . ALA A 1 103 ? -6.382 1.847 17.586 1.00 69.06 103 ALA A N 1
ATOM 785 C CA . ALA A 1 103 ? -5.882 1.813 16.224 1.00 69.06 103 ALA A CA 1
ATOM 786 C C . ALA A 1 103 ? -4.735 2.793 15.968 1.00 69.06 103 ALA A C 1
ATOM 788 O O . ALA A 1 103 ? -3.774 2.455 15.279 1.00 69.06 103 ALA A O 1
ATOM 789 N N . GLN A 1 104 ? -4.818 3.996 16.538 1.00 71.50 104 GLN A N 1
ATOM 790 C CA . GLN A 1 104 ? -3.717 4.957 16.511 1.00 71.50 104 GLN A CA 1
ATOM 791 C C . GLN A 1 104 ? -2.493 4.411 17.249 1.00 71.50 104 GLN A C 1
ATOM 793 O O . GLN A 1 104 ? -1.372 4.600 16.782 1.00 71.50 104 GLN A O 1
ATOM 798 N N . GLN A 1 105 ? -2.706 3.693 18.355 1.00 75.94 105 GLN A N 1
ATOM 799 C CA . GLN A 1 105 ? -1.640 3.015 19.084 1.00 75.94 10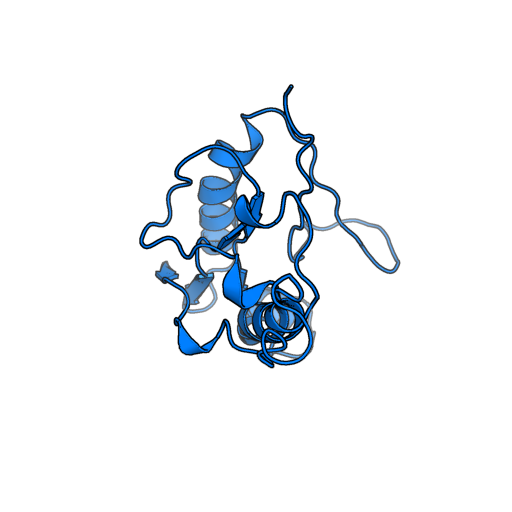5 GLN A CA 1
ATOM 800 C C . GLN A 1 105 ? -0.985 1.916 18.231 1.00 75.94 105 GLN A C 1
ATOM 802 O O . GLN A 1 105 ? 0.232 1.931 18.074 1.00 75.94 105 GLN A O 1
ATOM 807 N N . ALA A 1 106 ? -1.768 1.039 17.595 1.00 72.62 106 ALA A N 1
ATOM 808 C CA . ALA A 1 106 ? -1.244 -0.005 16.707 1.00 72.62 106 ALA A CA 1
ATOM 809 C C . ALA A 1 106 ? -0.478 0.570 15.499 1.00 72.62 106 ALA A C 1
ATOM 811 O O . ALA A 1 106 ? 0.582 0.066 15.118 1.00 72.62 106 ALA A O 1
ATOM 812 N N . LEU A 1 107 ? -0.975 1.667 14.916 1.00 74.62 107 LEU A N 1
ATOM 813 C CA . LEU A 1 107 ? -0.256 2.399 13.873 1.00 74.62 107 LEU A CA 1
ATOM 814 C C . LEU A 1 107 ? 1.068 2.949 14.410 1.00 74.62 107 LEU A C 1
ATOM 816 O O . LEU A 1 107 ? 2.107 2.762 13.783 1.00 74.62 107 LEU A O 1
ATOM 820 N N . SER A 1 108 ? 1.049 3.581 15.585 1.00 73.81 108 SER A N 1
ATOM 821 C CA . SER A 1 108 ? 2.254 4.102 16.228 1.00 73.81 108 SER A CA 1
ATOM 822 C C . SER A 1 108 ? 3.265 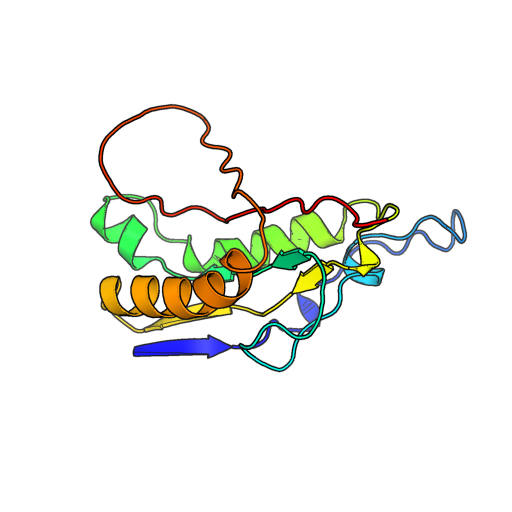2.993 16.507 1.00 73.81 108 SER A C 1
ATOM 824 O O . SER A 1 108 ? 4.447 3.178 16.246 1.00 73.81 108 SER A O 1
ATOM 826 N N . GLU A 1 109 ? 2.836 1.829 16.982 1.00 73.88 109 GLU A N 1
ATOM 827 C CA . GLU A 1 109 ? 3.701 0.669 17.231 1.00 73.88 109 GLU A CA 1
ATOM 828 C C . GLU A 1 109 ? 4.297 0.086 15.951 1.00 73.88 109 GLU A C 1
ATOM 830 O O . GLU A 1 109 ? 5.420 -0.408 15.976 1.00 73.88 109 GLU A O 1
ATOM 835 N N . THR A 1 110 ? 3.594 0.196 14.823 1.00 69.62 110 THR A N 1
ATOM 836 C CA . THR A 1 110 ? 4.103 -0.257 13.521 1.00 69.62 110 THR A CA 1
ATOM 837 C C . THR A 1 110 ? 5.082 0.757 12.917 1.00 69.62 110 THR A C 1
ATOM 839 O O . THR A 1 110 ? 6.091 0.377 12.329 1.00 69.62 110 THR A O 1
ATOM 842 N N . VAL A 1 111 ? 4.834 2.059 13.103 1.00 69.88 111 VAL A N 1
ATOM 843 C CA . VAL A 1 111 ? 5.667 3.145 12.551 1.00 69.88 111 VAL A CA 1
ATOM 844 C C . VAL A 1 111 ? 6.885 3.464 13.430 1.00 69.88 111 VAL A C 1
ATOM 846 O O . VAL A 1 111 ? 7.930 3.853 12.916 1.00 69.88 111 VAL A O 1
ATOM 849 N N . THR A 1 112 ? 6.809 3.289 14.752 1.00 64.19 112 THR A N 1
ATOM 850 C CA . THR A 1 112 ? 7.906 3.636 15.683 1.00 64.19 112 THR A CA 1
ATOM 851 C C . THR A 1 112 ? 9.209 2.870 15.398 1.00 64.19 112 THR A C 1
ATOM 853 O O . THR A 1 112 ? 10.268 3.502 15.405 1.00 64.19 112 THR A O 1
ATOM 856 N N . PRO A 1 113 ? 9.190 1.553 15.110 1.00 59.09 113 PRO A N 1
ATOM 857 C CA . PRO A 1 113 ? 10.382 0.820 14.686 1.00 59.09 113 PRO A CA 1
ATOM 858 C C . PRO A 1 113 ? 10.971 1.355 13.375 1.00 59.09 113 PRO A C 1
ATOM 860 O O . PRO A 1 113 ? 12.190 1.384 13.234 1.00 59.09 113 PRO A O 1
ATOM 863 N N . VAL A 1 114 ? 10.120 1.825 12.453 1.00 53.16 114 VAL A N 1
ATOM 864 C CA . VAL A 1 114 ? 10.527 2.406 11.161 1.00 53.16 114 VAL A CA 1
ATOM 865 C C . VAL A 1 114 ? 11.182 3.780 11.358 1.00 53.16 114 VAL A C 1
ATOM 867 O O . VAL A 1 114 ? 12.203 4.066 10.747 1.00 53.16 114 VAL A O 1
ATOM 870 N N . SER A 1 115 ? 10.654 4.606 12.268 1.00 47.31 115 SER A N 1
ATOM 871 C CA . SER A 1 115 ? 11.137 5.970 12.540 1.00 47.31 115 SER A CA 1
ATOM 872 C C . SER A 1 115 ? 12.432 6.041 13.362 1.00 47.31 115 SER A C 1
ATOM 874 O O . SER A 1 115 ? 13.089 7.082 13.357 1.00 47.31 115 SER A O 1
ATOM 876 N N . ARG A 1 116 ? 12.805 4.980 14.094 1.00 43.69 116 ARG A N 1
ATOM 877 C CA . ARG A 1 116 ? 14.072 4.935 14.856 1.00 43.69 116 ARG A CA 1
ATOM 878 C C . ARG A 1 116 ? 15.304 4.697 13.977 1.00 43.69 116 ARG A C 1
ATOM 880 O O . ARG A 1 116 ? 16.418 4.828 14.476 1.00 43.69 116 ARG A O 1
ATOM 887 N N . ARG A 1 117 ? 15.116 4.378 12.694 1.00 43.19 117 ARG A N 1
ATOM 888 C CA . ARG A 1 117 ? 16.141 4.525 11.654 1.00 43.19 117 ARG A CA 1
ATOM 889 C C . ARG A 1 117 ? 15.938 5.913 11.048 1.00 43.19 117 ARG A C 1
ATOM 891 O O . ARG A 1 117 ? 14.866 6.194 10.533 1.00 43.19 117 ARG A O 1
ATOM 898 N N . GLU A 1 118 ? 16.911 6.797 11.234 1.00 34.69 118 GLU A N 1
ATOM 899 C CA . GLU A 1 118 ? 16.845 8.244 10.983 1.00 34.69 118 GLU A CA 1
ATOM 900 C C . GLU A 1 118 ? 16.113 8.627 9.681 1.00 34.69 118 GLU A C 1
ATOM 902 O O . GLU A 1 118 ? 16.700 8.624 8.604 1.00 34.69 118 GLU A O 1
ATOM 907 N N . CYS A 1 119 ? 14.832 8.997 9.775 1.00 35.22 119 CYS A N 1
ATOM 908 C CA . CYS A 1 119 ? 14.114 9.676 8.698 1.00 35.22 119 CYS A CA 1
ATOM 909 C C . CYS A 1 119 ? 12.950 10.508 9.222 1.00 35.22 119 CYS A C 1
ATOM 911 O O . CYS A 1 119 ? 12.113 10.044 9.996 1.00 35.22 119 CYS A O 1
ATOM 913 N N . ALA A 1 120 ? 12.914 11.768 8.794 1.00 32.53 120 ALA A N 1
ATOM 914 C CA . ALA A 1 120 ? 11.887 12.722 9.179 1.00 32.53 120 ALA A CA 1
ATOM 915 C C . ALA A 1 120 ? 10.643 12.565 8.278 1.00 32.53 120 ALA A C 1
ATOM 917 O O . ALA A 1 120 ? 10.772 12.613 7.054 1.00 32.53 120 ALA A O 1
ATOM 918 N N . PRO A 1 121 ? 9.430 12.417 8.842 1.00 35.44 121 PRO A N 1
ATOM 919 C CA . PRO A 1 121 ? 8.212 12.264 8.052 1.00 35.44 121 PRO A CA 1
ATOM 920 C C . PRO A 1 121 ? 7.787 13.588 7.398 1.00 35.44 121 PRO A C 1
ATOM 922 O O . PRO A 1 121 ? 7.622 14.603 8.080 1.00 35.44 121 PRO A O 1
ATOM 925 N N . TRP A 1 122 ? 7.540 13.572 6.083 1.00 32.22 122 TRP A N 1
ATOM 926 C CA . TRP A 1 122 ? 6.909 14.684 5.367 1.00 32.22 122 TRP A CA 1
ATOM 927 C C . TRP A 1 122 ? 5.401 14.436 5.233 1.00 32.22 122 TRP A C 1
ATOM 929 O O . TRP A 1 122 ? 4.951 13.407 4.738 1.00 32.22 122 TRP A O 1
ATOM 939 N N . CYS A 1 123 ? 4.597 15.386 5.707 1.00 35.41 123 CYS A N 1
ATOM 940 C CA . CYS A 1 123 ? 3.141 15.359 5.619 1.00 35.41 123 CYS A CA 1
ATOM 941 C C . CYS A 1 123 ? 2.657 16.489 4.702 1.00 35.41 123 CYS A C 1
ATOM 943 O O . CYS A 1 123 ? 2.747 17.661 5.068 1.00 35.41 123 CYS A O 1
ATOM 945 N N . SER A 1 124 ? 2.105 16.163 3.531 1.00 33.53 124 SER A N 1
ATOM 946 C CA . SER A 1 124 ? 1.420 17.146 2.688 1.00 33.53 124 SER A CA 1
ATOM 947 C C . SER A 1 124 ? 0.011 17.408 3.235 1.00 33.53 124 SER A C 1
ATOM 949 O O . SER A 1 124 ? -0.933 16.678 2.934 1.00 33.53 124 SER A O 1
ATOM 951 N N . ALA A 1 125 ? -0.134 18.448 4.057 1.00 36.91 125 ALA A N 1
ATOM 952 C CA . ALA A 1 125 ? -1.428 19.013 4.424 1.00 36.91 125 ALA A CA 1
ATOM 953 C C . ALA A 1 125 ? -1.771 20.141 3.440 1.00 36.91 125 ALA A C 1
ATOM 955 O O . ALA A 1 125 ? -1.162 21.212 3.475 1.00 36.91 125 ALA A O 1
ATOM 956 N N . ALA A 1 126 ? -2.741 19.917 2.554 1.00 33.62 126 ALA A N 1
ATOM 957 C CA . ALA A 1 126 ? -3.367 21.011 1.824 1.00 33.62 126 ALA A CA 1
ATOM 958 C C . ALA A 1 126 ? -4.254 21.801 2.801 1.00 33.62 126 ALA A C 1
ATOM 960 O O . ALA A 1 126 ? -5.407 21.449 3.019 1.00 33.62 126 ALA A O 1
ATOM 961 N N . GLY A 1 127 ? -3.682 22.854 3.391 1.00 36.34 127 GLY A N 1
ATOM 962 C CA . GLY A 1 127 ? -4.407 23.934 4.064 1.00 36.34 127 GLY A CA 1
ATOM 963 C C . GLY A 1 127 ? -4.869 23.669 5.505 1.00 36.34 127 GLY A C 1
ATOM 964 O O . GLY A 1 127 ? -5.667 22.780 5.763 1.00 36.34 127 GLY A O 1
ATOM 965 N N . MET A 1 128 ? -4.447 24.579 6.396 1.00 29.50 128 MET A N 1
ATOM 966 C CA . MET A 1 128 ? -4.942 24.864 7.761 1.00 29.50 128 MET A CA 1
ATOM 967 C C . MET A 1 128 ? -4.296 24.105 8.947 1.00 29.50 128 MET A C 1
ATOM 969 O O . MET A 1 128 ? -4.064 22.902 8.935 1.00 29.50 128 MET A O 1
ATOM 973 N N . LYS A 1 129 ? -4.000 24.877 10.005 1.00 31.73 129 LYS A N 1
ATOM 974 C CA . LYS A 1 129 ? -3.384 24.545 11.313 1.00 31.73 129 LYS A CA 1
ATOM 975 C C . LYS A 1 129 ? -4.150 25.361 12.387 1.00 31.73 129 LYS A C 1
ATOM 977 O O . LYS A 1 129 ? -4.524 26.474 12.007 1.00 31.73 129 LYS A O 1
ATOM 982 N N . PRO A 1 130 ? -4.290 25.005 13.697 1.00 56.28 130 PRO A N 1
ATOM 983 C CA . PRO A 1 130 ? -4.154 23.753 14.503 1.00 56.28 130 PRO A CA 1
ATOM 984 C C . PRO A 1 130 ? -5.458 23.474 15.345 1.00 56.28 130 PRO A C 1
ATOM 986 O O . PRO A 1 130 ? -6.473 24.079 15.010 1.00 56.28 130 PRO A O 1
ATOM 989 N N . PRO A 1 131 ? -5.521 22.690 16.463 1.00 47.00 131 PRO A N 1
ATOM 990 C CA . PRO A 1 131 ? -4.656 21.643 17.029 1.00 47.00 131 PRO A CA 1
ATOM 991 C C . PRO A 1 131 ? -5.375 20.274 17.101 1.00 47.00 131 PRO A C 1
ATOM 993 O O . PRO A 1 131 ? -6.473 20.148 17.629 1.00 47.00 131 PRO A O 1
ATOM 996 N N . GLY A 1 132 ? -4.751 19.204 16.624 1.00 31.20 132 GLY A N 1
ATOM 997 C CA . GLY A 1 132 ? -5.362 17.878 16.710 1.00 31.20 132 GLY A CA 1
ATOM 998 C C . GLY A 1 132 ? -4.652 16.904 15.796 1.00 31.20 132 GLY A C 1
ATOM 999 O O . GLY A 1 132 ? -4.341 17.230 14.656 1.00 31.20 132 GLY A O 1
ATOM 1000 N N . ARG A 1 133 ? -4.314 15.743 16.347 1.00 40.56 133 ARG A N 1
ATOM 1001 C CA . ARG A 1 133 ? -3.468 14.718 15.738 1.00 40.56 133 ARG A CA 1
ATOM 1002 C C . ARG A 1 133 ? -3.984 14.315 14.355 1.00 40.56 133 ARG A C 1
ATOM 1004 O O . ARG A 1 133 ? -5.163 14.026 14.177 1.00 40.56 133 ARG A O 1
ATOM 1011 N N . MET A 1 134 ? -3.061 14.326 13.398 1.00 34.28 134 MET A N 1
ATOM 1012 C CA . MET A 1 134 ? -3.308 14.105 11.979 1.00 34.28 134 MET A CA 1
ATOM 1013 C C . MET A 1 134 ? -3.819 12.689 11.701 1.00 34.28 134 MET A C 1
ATOM 1015 O O . MET A 1 134 ? -3.138 11.710 11.991 1.00 34.28 134 MET A O 1
ATOM 1019 N N . ALA A 1 135 ? -4.985 12.601 11.062 1.00 35.16 135 ALA A N 1
ATOM 1020 C CA . ALA A 1 135 ? -5.351 11.475 10.214 1.00 35.16 135 ALA A CA 1
ATOM 1021 C C . ALA A 1 135 ? -4.847 11.802 8.802 1.00 35.16 135 ALA A C 1
ATOM 1023 O O . ALA A 1 135 ? -5.396 1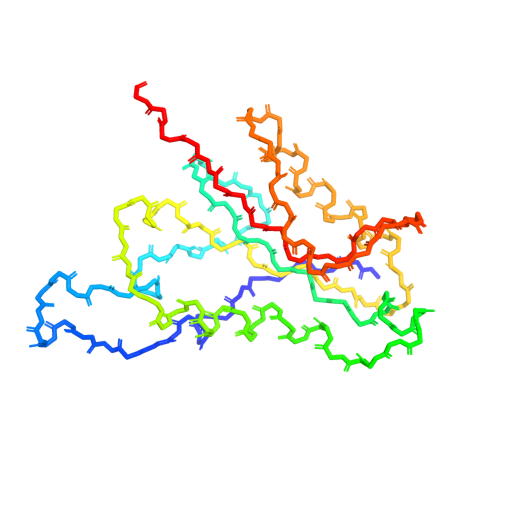2.671 8.129 1.00 35.16 135 ALA A O 1
ATOM 1024 N N . GLY A 1 136 ? -3.758 11.169 8.378 1.00 32.38 136 GLY A N 1
ATOM 1025 C CA . GLY A 1 136 ? -3.182 11.368 7.052 1.00 32.38 136 GLY A CA 1
ATOM 1026 C C . GLY A 1 136 ? -2.416 10.130 6.610 1.00 32.38 136 GLY A C 1
ATOM 1027 O O . GLY A 1 136 ? -1.807 9.451 7.434 1.00 32.38 136 GLY A O 1
ATOM 1028 N N . ALA A 1 137 ? -2.458 9.829 5.313 1.00 36.38 137 ALA A N 1
ATOM 1029 C CA . ALA A 1 137 ? -1.545 8.867 4.711 1.00 36.38 137 ALA A CA 1
ATOM 1030 C C . ALA A 1 137 ? -0.120 9.427 4.835 1.00 36.38 137 ALA A C 1
ATOM 1032 O O . ALA A 1 137 ? 0.165 10.512 4.327 1.00 36.38 137 ALA A O 1
ATOM 1033 N N . CYS A 1 138 ? 0.753 8.726 5.557 1.00 37.31 138 CYS A N 1
ATOM 1034 C CA . CYS A 1 138 ? 2.137 9.144 5.735 1.00 37.31 138 CYS A CA 1
ATOM 1035 C C . CYS A 1 138 ? 2.963 8.657 4.538 1.00 37.31 138 CYS A C 1
ATOM 1037 O O . CYS A 1 138 ? 3.041 7.457 4.290 1.00 37.31 138 CYS A O 1
ATOM 1039 N N . TRP A 1 139 ? 3.551 9.592 3.796 1.00 31.81 139 TRP A N 1
ATOM 1040 C CA . TRP A 1 139 ? 4.504 9.322 2.723 1.00 31.81 139 TRP A CA 1
ATOM 1041 C C . TRP A 1 139 ? 5.894 9.719 3.213 1.00 31.81 139 TRP A C 1
ATOM 1043 O O . TRP A 1 139 ? 6.131 10.890 3.497 1.00 31.81 139 TRP A O 1
ATOM 1053 N N . MET A 1 140 ? 6.813 8.761 3.336 1.00 38.72 140 MET A N 1
ATOM 1054 C CA . MET A 1 140 ? 8.190 9.041 3.755 1.00 38.72 140 MET A CA 1
ATOM 1055 C C . MET A 1 140 ? 9.167 8.772 2.604 1.00 38.72 140 MET A C 1
ATOM 1057 O O . MET A 1 140 ? 9.379 7.610 2.260 1.00 38.72 140 MET A O 1
ATOM 1061 N N . PRO A 1 141 ? 9.783 9.803 2.001 1.00 28.12 141 PRO A N 1
ATOM 1062 C CA . PRO A 1 141 ? 10.979 9.611 1.191 1.00 28.12 141 PRO A CA 1
ATOM 1063 C C . PRO A 1 141 ? 12.196 9.409 2.114 1.00 28.12 141 PRO A C 1
ATOM 1065 O O . PRO A 1 141 ? 12.465 10.249 2.969 1.00 28.12 141 PRO A O 1
ATOM 1068 N N . PHE A 1 142 ? 12.928 8.304 1.943 1.00 43.56 142 PHE A N 1
ATOM 1069 C CA . PHE A 1 142 ? 14.225 8.063 2.596 1.00 43.56 142 PHE A CA 1
ATOM 1070 C C . PHE A 1 142 ? 15.374 8.480 1.656 1.00 43.56 142 PHE A C 1
ATOM 1072 O O . PHE A 1 142 ? 15.285 8.216 0.452 1.00 43.56 142 PHE A O 1
ATOM 1079 N N . PRO A 1 143 ? 16.466 9.090 2.157 1.00 28.48 143 PRO A N 1
ATOM 1080 C CA . PRO A 1 143 ? 17.669 9.296 1.364 1.00 28.48 143 PRO A CA 1
ATOM 1081 C C . PRO A 1 143 ? 18.369 7.950 1.131 1.00 28.48 143 PRO A C 1
ATOM 1083 O O . PRO A 1 143 ? 18.464 7.118 2.031 1.00 28.48 143 PRO A O 1
ATOM 1086 N N . ALA A 1 144 ? 18.860 7.731 -0.090 1.00 30.19 144 ALA A N 1
ATOM 1087 C CA . ALA A 1 144 ? 19.711 6.589 -0.394 1.00 30.19 144 ALA A CA 1
ATOM 1088 C C . ALA A 1 144 ? 21.033 6.736 0.375 1.00 30.19 144 ALA A C 1
ATOM 1090 O O . ALA A 1 144 ? 21.786 7.676 0.126 1.00 30.19 144 ALA A O 1
ATOM 1091 N N . SER A 1 145 ? 21.301 5.834 1.317 1.00 36.66 145 SER A N 1
ATOM 1092 C CA . SER A 1 145 ? 22.622 5.707 1.930 1.00 36.66 145 SER A CA 1
ATOM 1093 C C . SER A 1 145 ? 23.596 5.183 0.871 1.00 36.66 145 SER A C 1
ATOM 1095 O O . SER A 1 145 ? 23.390 4.088 0.343 1.00 36.66 145 SER A O 1
ATOM 1097 N N . GLY A 1 146 ? 24.589 6.002 0.518 1.00 34.34 146 GLY A N 1
ATOM 1098 C CA . GLY A 1 146 ? 25.804 5.569 -0.178 1.00 34.34 146 GLY A CA 1
ATOM 1099 C C . GLY A 1 146 ? 26.830 4.993 0.786 1.00 34.34 146 GLY A C 1
ATOM 1100 O O . GLY A 1 146 ? 26.685 5.232 2.007 1.00 34.34 146 GLY A O 1
#

Secondary structure (DSSP, 8-state):
-EEEEPPPGGGS-----TTT-TT--BHHHHPEEPSSSS--SSSEEEEEEE-SHHHHHTT--S-GGGHHHHHHHHHHTSBP-TTGGGEEEEEEEEE-TT-HHHHHHHHHHHHHHHHTTT-PPB----S---SS------B-PPP---

Sequence (146 aa):
MSVWQPVSPDIWQGRDDRHEASNALRLFQTVRQSDTQQPSGDGIALIGFACDEGVRRNQGRTGAAQAPDTLRRALGNMASHEGHERLTDMGNIRVEGEALEAAQQALSETVTPVSRRECAPWCSAAGMKPPGRMAGACWMPFPASG

pLDDT: mean 70.5, std 19.74, range [28.12, 90.94]

InterPro domains:
  IPR006035 Ureohydrolase [PF00491] (44-119)
  IPR006035 Ureohydrolase [PS51409] (32-146)
  IPR023696 Ureohydrolase domain superfamily [SSF52768] (11-116)

Foldseek 3Di:
DKDFDWDDLVLLDEDDCCVVPVQQAALSRQEATDPALADDDDAWEFEAEQDQLVCVVVVHDGDSNVVSSVVNNVRSHHTDDPRSSRYYYSGYIYDDDNPVVVSVVSVCVSCVVVVVPPFDWDFDDPDDDDDDDDPGRTGTDDDDDD

Radius of gyration: 16.18 Å; chains: 1; bounding box: 44×36×46 Å

Organism: NCBI:txid83655